Protein AF-A0A165X5S1-F1 (afdb_monomer)

pLDDT: mean 77.55, std 14.93, range [35.19, 95.81]

Mean predicted aligned error: 8.15 Å

Foldseek 3Di:
DDAPDLVVVLLVVLCCCVPPPVLVVCCQ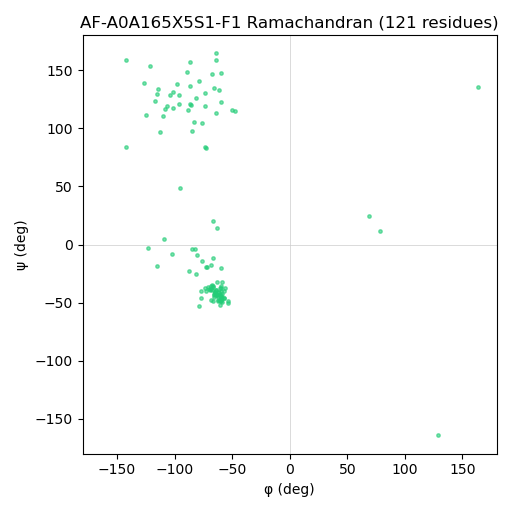VPVQVSLCVQQVDHDDPPDDDHDDDDDPPDQDDDDADQDDDDPVSNVVVVVVQVVQPDRPPPPPDSHDDDDRDPVVVVVVVVSSVSNCVVVVHDD

Solvent-accessible surface area (backbone atoms only — not comparable to full-atom values): 7921 Å² total; per-residue (Å²): 135,80,80,80,60,82,76,52,57,42,49,50,51,49,49,40,58,72,74,30,68,68,59,37,52,42,35,66,76,38,38,62,61,43,47,20,74,71,28,65,32,83,79,59,90,88,65,84,72,85,79,80,85,84,50,101,88,55,87,88,82,84,81,75,78,81,70,72,78,54,74,69,52,27,53,54,45,49,55,51,46,65,78,60,60,68,71,90,77,64,93,79,67,74,60,96,78,88,66,90,47,73,69,54,46,52,51,54,51,51,31,52,50,34,27,39,55,73,71,72,53,81,133

Structure (mmCIF, N/CA/C/O backbone):
data_AF-A0A165X5S1-F1
#
_entry.id   AF-A0A165X5S1-F1
#
loop_
_atom_site.group_PDB
_atom_site.id
_atom_site.type_symbol
_atom_site.label_atom_id
_atom_site.label_alt_id
_atom_site.label_comp_id
_atom_site.label_asym_id
_atom_site.label_entity_id
_atom_site.label_seq_id
_atom_site.pdbx_PDB_ins_code
_atom_site.Cartn_x
_atom_site.Cartn_y
_atom_site.Cartn_z
_atom_site.occupancy
_atom_site.B_iso_or_equiv
_atom_site.auth_seq_id
_atom_site.auth_comp_id
_atom_site.auth_asym_id
_atom_site.auth_atom_id
_atom_site.pdbx_PDB_model_num
ATOM 1 N N . MET A 1 1 ? 18.905 24.950 -8.628 1.00 35.19 1 MET A N 1
ATOM 2 C CA . MET A 1 1 ? 18.755 23.691 -7.870 1.00 35.19 1 MET A CA 1
ATOM 3 C C . MET A 1 1 ? 17.288 23.604 -7.516 1.00 35.19 1 MET A C 1
ATOM 5 O O . MET A 1 1 ? 16.861 24.303 -6.615 1.00 35.19 1 MET A O 1
ATOM 9 N N . THR A 1 2 ? 16.499 22.932 -8.348 1.00 42.19 2 THR A N 1
ATOM 10 C CA . THR A 1 2 ? 15.042 22.850 -8.188 1.00 42.19 2 THR A CA 1
ATOM 11 C C . THR A 1 2 ? 14.725 21.926 -7.022 1.00 42.19 2 THR A C 1
ATOM 13 O O . THR A 1 2 ? 15.120 20.758 -7.062 1.00 42.19 2 THR A O 1
ATOM 16 N N . ASP A 1 3 ? 14.059 22.464 -5.999 1.00 45.12 3 ASP A N 1
ATOM 17 C CA . ASP A 1 3 ? 13.372 21.685 -4.970 1.00 45.12 3 ASP A CA 1
ATOM 18 C C . ASP A 1 3 ? 12.532 20.612 -5.668 1.00 45.12 3 ASP A C 1
ATOM 20 O O . ASP A 1 3 ? 11.649 20.922 -6.469 1.00 45.12 3 ASP A O 1
ATOM 24 N N . ARG A 1 4 ? 12.876 19.341 -5.449 1.00 53.75 4 ARG A N 1
ATOM 25 C CA . ARG A 1 4 ? 12.039 18.222 -5.877 1.00 53.75 4 ARG A CA 1
ATOM 26 C C . ARG A 1 4 ? 10.893 18.150 -4.880 1.00 53.75 4 ARG A C 1
ATOM 28 O O . ARG A 1 4 ? 11.114 17.771 -3.735 1.00 53.75 4 ARG A O 1
ATOM 35 N N . ASP A 1 5 ? 9.727 18.605 -5.313 1.00 56.88 5 ASP A N 1
ATOM 36 C CA . ASP A 1 5 ? 8.527 18.701 -4.495 1.00 56.88 5 ASP A CA 1
ATOM 37 C C . ASP A 1 5 ? 8.033 17.300 -4.086 1.00 56.88 5 ASP A C 1
ATOM 39 O O . ASP A 1 5 ? 7.968 16.381 -4.906 1.00 56.88 5 ASP A O 1
ATOM 43 N N . ASN A 1 6 ? 7.686 17.120 -2.809 1.00 57.59 6 ASN A N 1
ATOM 44 C CA . ASN A 1 6 ? 7.259 15.829 -2.250 1.00 57.59 6 ASN A CA 1
ATOM 45 C C . ASN A 1 6 ? 5.914 15.344 -2.827 1.00 57.59 6 ASN A C 1
ATOM 47 O O . ASN A 1 6 ? 5.535 14.198 -2.624 1.00 57.59 6 ASN A O 1
ATOM 51 N N . SER A 1 7 ? 5.176 16.184 -3.550 1.00 58.31 7 SER A N 1
ATOM 52 C CA . SER A 1 7 ? 3.924 15.812 -4.223 1.00 58.31 7 SER A CA 1
ATOM 53 C C . SER A 1 7 ? 4.131 14.900 -5.451 1.00 58.31 7 SER A C 1
ATOM 55 O O . SER A 1 7 ? 3.214 14.184 -5.847 1.00 58.31 7 SER A O 1
ATOM 57 N N . ASP A 1 8 ? 5.344 14.860 -6.008 1.00 66.81 8 ASP A N 1
ATOM 58 C CA . ASP A 1 8 ? 5.657 14.255 -7.313 1.00 66.81 8 ASP A CA 1
ATOM 59 C C . ASP A 1 8 ? 5.834 12.714 -7.249 1.00 66.81 8 ASP A C 1
ATOM 61 O O . ASP A 1 8 ? 5.587 11.992 -8.216 1.00 66.81 8 ASP A O 1
ATOM 65 N N . PHE A 1 9 ? 6.203 12.144 -6.092 1.00 71.75 9 PHE A N 1
ATOM 66 C CA . PHE A 1 9 ? 6.546 10.711 -6.018 1.00 71.75 9 PHE A CA 1
ATOM 67 C C . PHE A 1 9 ? 5.332 9.771 -6.107 1.00 71.75 9 PHE A C 1
ATOM 69 O O . PHE A 1 9 ? 5.425 8.709 -6.723 1.00 71.75 9 PHE A O 1
ATOM 76 N N . ALA A 1 10 ? 4.193 10.134 -5.506 1.00 69.50 10 ALA A N 1
ATOM 77 C CA . ALA A 1 10 ? 2.989 9.300 -5.549 1.00 69.50 10 ALA A CA 1
ATOM 78 C C . ALA A 1 10 ? 2.438 9.220 -6.981 1.00 69.50 10 ALA A C 1
ATOM 80 O O . ALA A 1 10 ? 1.985 8.164 -7.427 1.00 69.50 10 ALA A O 1
ATOM 81 N N . GLU A 1 11 ? 2.547 10.326 -7.724 1.00 75.12 11 GLU A N 1
ATOM 82 C CA . GLU A 1 11 ? 2.209 10.385 -9.143 1.00 75.12 11 GLU A CA 1
ATOM 83 C C . GLU A 1 11 ? 3.150 9.525 -9.977 1.00 75.12 11 GLU A C 1
ATOM 85 O O . GLU A 1 11 ? 2.698 8.782 -10.849 1.00 75.12 11 GLU A O 1
ATOM 90 N N . GLN A 1 12 ? 4.447 9.561 -9.687 1.00 77.94 12 GLN A N 1
ATOM 91 C CA . GLN A 1 12 ? 5.424 8.717 -10.368 1.00 77.94 12 GLN A CA 1
ATOM 92 C C . GLN A 1 12 ? 5.190 7.222 -10.113 1.00 77.94 12 GLN A C 1
ATOM 94 O O . GLN A 1 12 ? 5.315 6.434 -11.054 1.00 77.94 12 GLN A O 1
ATOM 99 N N . ASP A 1 13 ? 4.809 6.822 -8.893 1.00 79.06 13 ASP A N 1
ATOM 100 C CA . ASP A 1 13 ? 4.450 5.427 -8.588 1.00 79.06 13 ASP A CA 1
ATOM 101 C C . ASP A 1 13 ? 3.237 4.979 -9.405 1.00 79.06 13 ASP A C 1
ATOM 103 O O . ASP A 1 13 ? 3.268 3.960 -10.094 1.00 79.06 13 ASP A O 1
ATOM 107 N N . TYR A 1 14 ? 2.186 5.802 -9.401 1.00 81.06 14 TYR A N 1
ATOM 108 C CA . TYR A 1 14 ? 0.972 5.550 -10.167 1.00 81.06 14 TYR A CA 1
ATOM 109 C C . TYR A 1 14 ? 1.266 5.451 -11.670 1.00 81.06 14 TYR A C 1
ATOM 111 O O . TYR A 1 14 ? 0.858 4.499 -12.338 1.00 81.06 14 TYR A O 1
ATOM 119 N N . ARG A 1 15 ? 2.059 6.385 -12.210 1.00 82.31 15 ARG A N 1
ATOM 120 C CA . ARG A 1 15 ? 2.507 6.348 -13.608 1.00 82.31 15 ARG A CA 1
ATOM 121 C C . ARG A 1 15 ? 3.302 5.083 -13.910 1.00 82.31 15 ARG A C 1
ATOM 123 O O . ARG A 1 15 ? 3.138 4.548 -15.00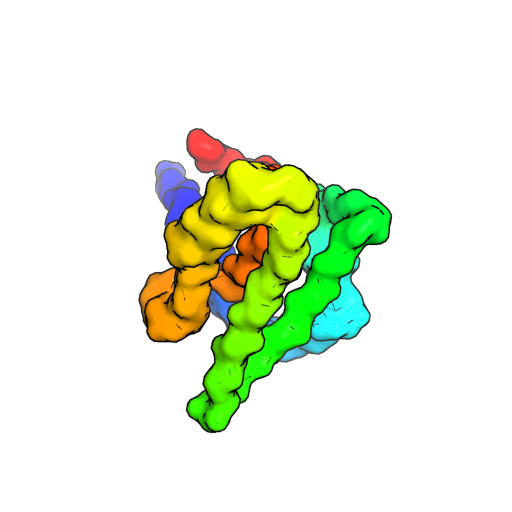4 1.00 82.31 15 ARG A O 1
ATOM 130 N N . ARG A 1 16 ? 4.128 4.584 -12.986 1.00 85.19 16 ARG A N 1
ATOM 131 C CA . ARG A 1 16 ? 4.854 3.318 -13.159 1.00 85.19 16 ARG A CA 1
ATOM 132 C C . ARG A 1 16 ? 3.897 2.131 -13.193 1.00 85.19 16 ARG A C 1
ATOM 134 O O . ARG A 1 16 ? 3.972 1.341 -14.124 1.00 85.19 16 ARG A O 1
ATOM 141 N N . MET A 1 17 ? 2.966 2.039 -12.245 1.00 86.50 17 MET A N 1
ATOM 142 C CA . MET A 1 17 ? 1.947 0.980 -12.220 1.00 86.50 17 MET A CA 1
ATOM 143 C C . MET A 1 17 ? 1.138 0.942 -13.522 1.00 86.50 17 MET A C 1
ATOM 145 O O . MET A 1 17 ? 0.825 -0.136 -14.029 1.00 86.50 17 MET A O 1
ATOM 149 N N . ILE A 1 18 ? 0.840 2.108 -14.105 1.00 84.81 18 ILE A N 1
ATOM 150 C CA . ILE A 1 18 ? 0.093 2.205 -15.362 1.00 84.81 18 ILE A CA 1
ATOM 151 C C . ILE A 1 18 ? 0.939 1.874 -16.592 1.00 84.81 18 ILE A C 1
ATOM 153 O O . ILE A 1 18 ? 0.474 1.135 -17.456 1.00 84.81 18 ILE A O 1
ATOM 157 N N . ASN A 1 19 ? 2.151 2.418 -16.685 1.00 88.31 19 ASN A N 1
ATOM 158 C CA . ASN A 1 19 ? 2.915 2.427 -17.935 1.00 88.31 19 ASN A CA 1
ATOM 159 C C . ASN A 1 19 ? 4.039 1.377 -18.002 1.00 88.31 19 ASN A C 1
ATOM 161 O O . ASN A 1 19 ? 4.623 1.215 -19.070 1.00 88.31 19 ASN A O 1
ATOM 165 N N . ASP A 1 20 ? 4.351 0.669 -16.909 1.00 93.00 20 ASP A N 1
ATOM 166 C CA . ASP A 1 20 ? 5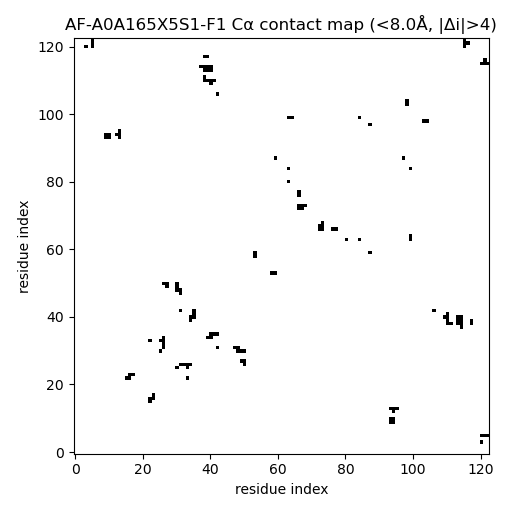.363 -0.398 -16.864 1.00 93.00 20 ASP A CA 1
ATOM 167 C C . ASP A 1 20 ? 4.705 -1.775 -16.613 1.00 93.00 20 ASP A C 1
ATOM 169 O O . ASP A 1 20 ? 4.452 -2.155 -15.462 1.00 93.00 20 ASP A O 1
ATOM 173 N N . PRO A 1 21 ? 4.439 -2.561 -17.678 1.00 93.25 21 PRO A N 1
ATOM 174 C CA . PRO A 1 21 ? 3.820 -3.880 -17.559 1.00 93.25 21 PRO A CA 1
ATOM 175 C C . PRO A 1 21 ? 4.666 -4.885 -16.771 1.00 93.25 21 PRO A C 1
ATOM 177 O O . PRO A 1 21 ? 4.116 -5.749 -16.090 1.00 93.25 21 PRO A O 1
ATOM 180 N N . ALA A 1 22 ? 5.998 -4.784 -16.839 1.00 94.44 22 ALA A N 1
ATOM 181 C CA . ALA A 1 22 ? 6.887 -5.703 -16.135 1.00 94.44 22 ALA A CA 1
ATOM 182 C C . ALA A 1 22 ? 6.874 -5.421 -14.630 1.00 94.44 22 ALA A C 1
ATOM 184 O O . ALA A 1 22 ? 6.869 -6.354 -13.827 1.00 94.44 22 ALA A O 1
ATOM 185 N N . TYR A 1 23 ? 6.859 -4.143 -14.241 1.00 93.00 23 TYR A N 1
ATOM 186 C CA . TYR A 1 23 ? 6.650 -3.749 -12.850 1.00 93.00 23 TYR A CA 1
ATOM 187 C C . TYR A 1 23 ? 5.302 -4.241 -12.330 1.00 93.00 23 TYR A C 1
ATOM 189 O O . TYR A 1 23 ? 5.267 -4.891 -11.290 1.00 93.00 23 TYR A O 1
ATOM 197 N N . ARG A 1 24 ? 4.217 -4.012 -13.080 1.00 92.12 24 ARG A N 1
ATOM 198 C CA . ARG A 1 24 ? 2.877 -4.483 -12.706 1.00 92.12 24 ARG A CA 1
ATOM 199 C C . ARG A 1 24 ? 2.835 -6.001 -12.513 1.00 92.12 24 ARG A C 1
ATOM 201 O O . ARG A 1 24 ? 2.328 -6.477 -11.504 1.00 92.12 24 ARG A O 1
ATOM 208 N N . GLN A 1 25 ? 3.426 -6.766 -13.431 1.00 94.31 25 GLN A N 1
ATOM 209 C CA . GLN A 1 25 ? 3.488 -8.224 -13.315 1.00 94.31 25 GLN A CA 1
ATOM 210 C C . GLN A 1 25 ? 4.212 -8.676 -12.038 1.00 94.31 25 GLN A C 1
ATOM 212 O O . GLN A 1 25 ? 3.717 -9.563 -11.344 1.00 94.31 25 GLN A O 1
ATOM 217 N N . ARG A 1 26 ? 5.365 -8.071 -11.712 1.00 95.62 26 ARG A N 1
ATOM 218 C CA . ARG A 1 26 ? 6.089 -8.372 -10.464 1.00 95.62 26 ARG A CA 1
ATOM 219 C C . ARG A 1 26 ? 5.271 -7.984 -9.238 1.00 95.62 26 ARG A C 1
ATOM 221 O O . ARG A 1 26 ? 5.164 -8.785 -8.318 1.00 95.62 26 ARG A O 1
ATOM 228 N N . LEU A 1 27 ? 4.646 -6.807 -9.269 1.00 93.06 27 LEU A N 1
ATOM 229 C CA . LEU A 1 27 ? 3.826 -6.297 -8.177 1.00 93.06 27 LEU A CA 1
ATOM 230 C C . LEU A 1 27 ? 2.655 -7.236 -7.860 1.00 93.06 27 LEU A C 1
ATOM 232 O O . LEU A 1 27 ? 2.391 -7.475 -6.691 1.00 93.06 27 LEU A O 1
ATOM 236 N N . ASN A 1 28 ? 2.004 -7.823 -8.866 1.00 93.19 28 ASN A N 1
ATOM 237 C CA . ASN A 1 28 ? 0.953 -8.821 -8.644 1.00 93.19 28 ASN A CA 1
ATOM 238 C C . ASN A 1 28 ? 1.485 -10.166 -8.127 1.00 93.19 28 ASN A C 1
ATOM 240 O O . ASN A 1 28 ? 0.821 -10.822 -7.328 1.00 93.19 28 ASN A O 1
ATOM 244 N N . ALA A 1 29 ? 2.656 -10.602 -8.600 1.00 95.81 29 ALA A N 1
ATOM 245 C CA . ALA A 1 29 ? 3.222 -11.904 -8.248 1.00 95.81 29 ALA A CA 1
ATOM 246 C C . ALA A 1 29 ? 3.857 -11.925 -6.847 1.00 95.81 29 ALA A C 1
ATOM 248 O O . ALA A 1 29 ? 3.713 -12.902 -6.116 1.00 95.81 29 ALA A O 1
ATOM 249 N N . ASP A 1 30 ? 4.553 -10.850 -6.480 1.00 95.69 30 ASP A N 1
ATOM 250 C CA . ASP A 1 30 ? 5.157 -10.647 -5.166 1.00 95.69 30 ASP A CA 1
ATOM 251 C C . ASP A 1 30 ? 5.023 -9.170 -4.756 1.00 95.69 30 ASP A C 1
ATOM 253 O O . ASP A 1 30 ? 5.949 -8.369 -4.958 1.00 95.69 30 ASP A O 1
ATOM 257 N N . PRO A 1 31 ? 3.869 -8.785 -4.178 1.00 93.69 31 PRO A N 1
ATOM 258 C CA . PRO A 1 31 ? 3.627 -7.405 -3.784 1.00 93.69 31 PRO A CA 1
ATOM 259 C C . PRO A 1 31 ? 4.640 -6.906 -2.756 1.00 93.69 31 PRO A C 1
ATOM 261 O O . PRO A 1 31 ? 5.163 -5.801 -2.888 1.00 93.69 31 PRO A O 1
ATOM 264 N N . LYS A 1 32 ? 4.953 -7.723 -1.742 1.00 94.06 32 LYS A N 1
ATOM 265 C CA . LYS A 1 32 ? 5.863 -7.328 -0.659 1.00 94.06 32 LYS A CA 1
ATOM 266 C C . LYS A 1 32 ? 7.289 -7.166 -1.162 1.00 94.06 32 LYS A C 1
ATOM 268 O O . LYS A 1 32 ? 7.899 -6.140 -0.870 1.00 94.06 32 LYS A O 1
ATOM 273 N N . GLY A 1 33 ? 7.798 -8.129 -1.932 1.00 94.25 33 GLY A N 1
ATOM 274 C CA . GLY A 1 33 ? 9.134 -8.040 -2.516 1.00 94.25 33 GLY A CA 1
ATOM 275 C C . GLY A 1 33 ? 9.251 -6.856 -3.469 1.00 94.25 33 GLY A C 1
ATOM 276 O O . GLY A 1 33 ? 10.144 -6.029 -3.311 1.00 94.25 33 GLY A O 1
ATOM 277 N N . THR A 1 34 ? 8.288 -6.683 -4.377 1.00 93.88 34 THR A N 1
ATOM 278 C CA . THR A 1 34 ? 8.308 -5.582 -5.355 1.00 93.88 34 THR A CA 1
ATOM 279 C C . THR A 1 34 ? 8.240 -4.205 -4.690 1.00 93.88 34 THR A C 1
ATOM 281 O O . THR A 1 34 ? 8.986 -3.289 -5.061 1.00 93.88 34 THR A O 1
ATOM 284 N N . LEU A 1 35 ? 7.365 -4.036 -3.691 1.00 90.00 35 LEU A N 1
ATOM 285 C CA . LEU A 1 35 ? 7.269 -2.793 -2.926 1.00 90.00 35 LEU A CA 1
ATOM 286 C C . LEU A 1 35 ? 8.519 -2.562 -2.078 1.00 90.00 35 LEU A C 1
ATOM 288 O O . LEU A 1 35 ? 8.992 -1.429 -2.023 1.00 90.00 35 LEU A O 1
ATOM 292 N N . GLY A 1 36 ? 9.098 -3.599 -1.472 1.00 92.12 36 GLY A N 1
ATOM 293 C CA . GLY A 1 36 ? 10.343 -3.483 -0.713 1.00 92.12 36 GLY A CA 1
ATOM 294 C C . GLY A 1 36 ? 11.538 -3.113 -1.592 1.00 92.12 36 GLY A C 1
ATOM 295 O O . GLY A 1 36 ? 12.269 -2.174 -1.285 1.00 92.12 36 GLY A O 1
ATOM 296 N N . GLU A 1 37 ? 11.680 -3.733 -2.763 1.00 91.44 37 GLU A N 1
ATOM 297 C CA . GLU A 1 37 ? 12.690 -3.365 -3.762 1.00 91.44 37 GLU A CA 1
ATOM 298 C C . GLU A 1 37 ? 12.526 -1.925 -4.249 1.00 91.44 37 GLU A C 1
ATOM 300 O O . GLU A 1 37 ? 13.515 -1.229 -4.487 1.00 91.44 37 GLU A O 1
ATOM 305 N N . THR A 1 38 ? 11.288 -1.455 -4.395 1.00 86.69 38 THR A N 1
ATOM 306 C CA . THR A 1 38 ? 10.990 -0.122 -4.926 1.00 86.69 38 THR A CA 1
ATOM 307 C C . THR A 1 38 ? 11.188 0.956 -3.873 1.00 86.69 38 THR A C 1
ATOM 309 O O . THR A 1 38 ? 11.965 1.893 -4.078 1.00 86.69 38 THR A O 1
ATOM 312 N N . THR A 1 39 ? 10.551 0.783 -2.721 1.00 86.12 39 THR A N 1
ATOM 313 C CA . THR A 1 39 ? 10.493 1.775 -1.643 1.00 86.12 39 THR A CA 1
ATOM 314 C C . THR A 1 39 ? 11.665 1.663 -0.671 1.00 86.12 39 THR A C 1
ATOM 316 O O . THR A 1 39 ? 12.034 2.650 -0.052 1.00 86.12 39 THR A O 1
ATOM 319 N N . GLY A 1 40 ? 12.312 0.498 -0.578 1.00 89.38 40 GLY A N 1
ATOM 320 C CA . GLY A 1 40 ? 13.292 0.198 0.470 1.00 89.38 40 GLY A CA 1
ATOM 321 C C . GLY A 1 40 ? 12.655 -0.168 1.813 1.00 89.38 40 GLY A C 1
ATOM 322 O O . GLY A 1 40 ? 13.348 -0.172 2.824 1.00 89.38 40 GLY A O 1
ATOM 323 N N . TYR A 1 41 ? 11.343 -0.407 1.858 1.00 91.50 41 TYR A N 1
ATOM 324 C CA . TYR A 1 41 ? 10.645 -0.803 3.076 1.00 91.50 41 TYR A CA 1
ATOM 325 C C . TYR A 1 41 ? 10.675 -2.316 3.283 1.00 91.50 41 TYR A C 1
ATOM 327 O O . TYR A 1 41 ? 10.420 -3.086 2.358 1.00 91.50 41 TYR A O 1
ATOM 335 N N . GLU A 1 42 ? 10.930 -2.738 4.514 1.00 92.56 42 GLU A N 1
ATOM 336 C CA . GLU A 1 42 ? 10.848 -4.138 4.914 1.00 92.56 42 GLU A CA 1
ATOM 337 C C . GLU A 1 42 ? 9.533 -4.358 5.662 1.00 92.56 42 GLU A C 1
ATOM 339 O O . GLU A 1 42 ? 9.284 -3.746 6.698 1.00 92.56 42 GLU A O 1
ATOM 344 N N . PHE A 1 43 ? 8.663 -5.206 5.110 1.00 89.94 43 PHE A N 1
ATOM 345 C CA . PHE A 1 43 ? 7.384 -5.537 5.735 1.00 89.94 43 PHE A CA 1
ATOM 346 C C . PHE A 1 43 ? 7.564 -6.560 6.855 1.00 89.94 43 PHE A C 1
ATOM 348 O O . PHE A 1 43 ? 8.258 -7.564 6.678 1.00 89.94 43 PHE A O 1
ATOM 355 N N . ASP A 1 44 ? 6.818 -6.382 7.943 1.00 90.00 44 ASP A N 1
ATOM 356 C CA . ASP A 1 44 ? 6.699 -7.403 8.979 1.00 90.00 44 ASP A CA 1
ATOM 357 C C . ASP A 1 44 ? 6.115 -8.710 8.424 1.00 90.00 44 ASP A C 1
ATOM 359 O O . ASP A 1 44 ? 5.253 -8.727 7.536 1.00 90.00 44 ASP A O 1
ATOM 363 N N . ALA A 1 45 ? 6.543 -9.837 9.000 1.00 86.81 45 ALA A N 1
ATOM 364 C CA . ALA A 1 45 ? 6.127 -11.168 8.554 1.00 86.81 45 ALA A CA 1
ATOM 365 C C . ALA A 1 45 ? 4.601 -11.374 8.613 1.00 86.81 45 ALA A C 1
ATOM 367 O O . ALA A 1 45 ? 4.044 -12.075 7.767 1.00 86.81 45 ALA A O 1
ATOM 368 N N . GLY A 1 46 ? 3.930 -10.743 9.585 1.00 88.12 46 GLY A N 1
ATOM 369 C CA . GLY A 1 46 ? 2.479 -10.820 9.772 1.00 88.12 46 GLY A CA 1
ATOM 370 C C . GLY A 1 46 ? 1.661 -9.984 8.784 1.00 88.12 46 GLY A C 1
ATOM 371 O O . GLY A 1 46 ? 0.456 -10.200 8.663 1.00 88.12 46 GLY A O 1
ATOM 372 N N . VAL A 1 47 ? 2.284 -9.057 8.049 1.00 86.88 47 VAL A N 1
ATOM 373 C CA . VAL A 1 47 ? 1.575 -8.208 7.087 1.00 86.88 47 VAL A CA 1
ATOM 374 C C . VAL A 1 47 ? 1.382 -8.967 5.776 1.00 86.88 47 VAL A C 1
ATOM 376 O O . VAL A 1 47 ? 2.331 -9.460 5.151 1.00 86.88 47 VAL A O 1
ATOM 379 N N . ARG A 1 48 ? 0.126 -9.037 5.330 1.00 88.31 48 ARG A N 1
ATOM 380 C CA . ARG A 1 48 ? -0.249 -9.478 3.986 1.00 88.31 48 ARG A CA 1
ATOM 381 C C . ARG A 1 48 ? -0.554 -8.253 3.134 1.00 88.31 48 ARG A C 1
ATOM 383 O O . ARG A 1 48 ? -1.326 -7.393 3.544 1.00 88.31 48 ARG A O 1
ATOM 390 N N . VAL A 1 49 ? 0.033 -8.213 1.943 1.00 87.69 49 VAL A N 1
ATOM 391 C CA . VAL A 1 49 ? -0.249 -7.202 0.922 1.00 87.69 49 VAL A CA 1
ATOM 392 C C . VAL A 1 49 ? -0.870 -7.917 -0.267 1.00 87.69 49 VAL A C 1
ATOM 394 O O . VAL A 1 49 ? -0.338 -8.929 -0.720 1.00 87.69 49 VAL A O 1
ATOM 397 N N . GLU A 1 50 ? -2.002 -7.409 -0.734 1.00 87.12 50 GLU A N 1
ATOM 398 C CA . GLU A 1 50 ? -2.729 -7.929 -1.887 1.00 87.12 50 GLU A CA 1
ATOM 399 C C . GLU A 1 50 ? -2.978 -6.791 -2.870 1.00 87.12 50 GLU A C 1
ATOM 401 O O . GLU A 1 50 ? -3.278 -5.667 -2.465 1.00 87.12 50 GLU A O 1
ATOM 406 N N . VAL A 1 51 ? -2.813 -7.091 -4.156 1.00 87.25 51 VAL A N 1
ATOM 407 C CA . VAL A 1 51 ? -3.031 -6.147 -5.248 1.00 87.25 51 VAL A CA 1
ATOM 408 C C . VAL A 1 51 ? -4.325 -6.546 -5.931 1.00 87.25 51 VAL A C 1
ATOM 410 O O . VAL A 1 51 ? -4.449 -7.663 -6.427 1.00 87.25 51 VAL A O 1
ATOM 413 N N . ILE A 1 52 ? -5.290 -5.633 -5.926 1.00 85.75 52 ILE A N 1
ATOM 414 C CA . ILE A 1 52 ? -6.554 -5.785 -6.642 1.00 85.75 52 ILE A CA 1
ATOM 415 C C . ILE A 1 52 ? -6.534 -4.787 -7.792 1.00 85.75 52 ILE A C 1
ATOM 417 O O . ILE A 1 52 ? -6.574 -3.576 -7.562 1.00 85.75 52 ILE A O 1
ATOM 421 N N . GLU A 1 53 ? -6.442 -5.286 -9.023 1.00 84.94 53 GLU A N 1
ATOM 422 C CA . GLU A 1 53 ? -6.562 -4.438 -10.207 1.00 84.94 53 GLU A CA 1
ATOM 423 C C . GLU A 1 53 ? -8.022 -4.029 -10.406 1.00 84.94 53 GLU A C 1
ATOM 425 O O . GLU A 1 53 ? -8.935 -4.855 -10.345 1.00 84.94 53 GLU A O 1
ATOM 430 N N . GLN A 1 54 ? -8.245 -2.731 -10.605 1.00 79.88 54 GLN A N 1
ATOM 431 C CA . GLN A 1 54 ? -9.572 -2.205 -10.886 1.00 79.88 54 GLN A CA 1
ATOM 432 C C . GLN A 1 54 ? -9.853 -2.295 -12.385 1.00 79.88 54 GLN A C 1
ATOM 434 O O . GLN A 1 54 ? -9.170 -1.653 -13.185 1.00 79.88 54 GLN A O 1
ATOM 439 N N . GLU A 1 55 ? -10.897 -3.037 -12.741 1.00 83.00 55 GLU A N 1
ATOM 440 C CA . GLU A 1 55 ? -11.391 -3.119 -14.114 1.00 83.00 55 GLU A CA 1
ATOM 441 C C . GLU A 1 55 ? -12.446 -2.034 -14.399 1.00 83.00 55 GLU A C 1
ATOM 443 O O . GLU A 1 55 ? -13.201 -1.659 -13.494 1.00 83.00 55 GLU A O 1
ATOM 448 N N . PRO A 1 56 ? -12.552 -1.530 -15.646 1.00 79.69 56 PRO A N 1
ATOM 449 C CA . PRO A 1 56 ? -13.473 -0.442 -15.996 1.00 79.69 56 PRO A CA 1
ATOM 450 C C . PRO A 1 56 ? -14.960 -0.727 -15.736 1.00 79.69 56 PRO A C 1
ATOM 452 O O . PRO A 1 56 ? -15.757 0.206 -15.664 1.00 79.69 56 PRO A O 1
ATOM 455 N N . ASP A 1 57 ? -15.347 -1.996 -15.633 1.00 81.88 57 ASP A N 1
ATOM 456 C CA . ASP A 1 57 ? -16.723 -2.462 -15.449 1.00 81.88 57 ASP A CA 1
ATOM 457 C C . ASP A 1 57 ? -16.995 -3.032 -14.046 1.00 81.88 57 ASP A C 1
ATOM 459 O O . ASP A 1 57 ? -18.096 -3.515 -13.773 1.00 81.88 57 ASP A O 1
ATOM 463 N N . THR A 1 58 ? -16.012 -2.962 -13.145 1.00 77.00 58 THR A N 1
ATOM 464 C CA . THR A 1 58 ? -16.062 -3.626 -11.843 1.00 77.00 58 THR A CA 1
ATOM 465 C C . THR A 1 58 ? -16.037 -2.610 -10.703 1.00 77.00 58 THR A C 1
ATOM 467 O O . THR A 1 58 ? -15.117 -1.804 -10.563 1.00 77.00 58 THR A O 1
ATOM 470 N N . ILE A 1 59 ? -17.051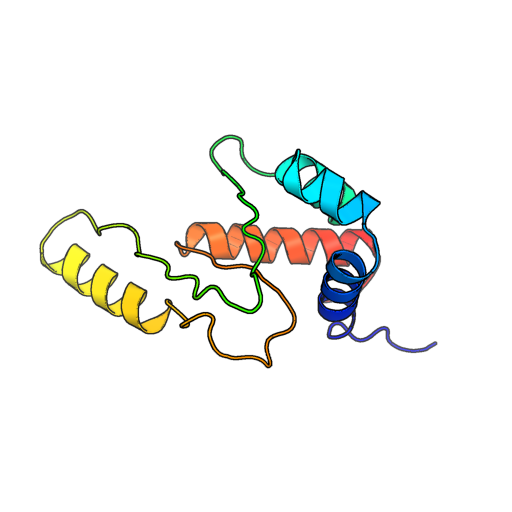 -2.668 -9.833 1.00 74.75 59 ILE A N 1
ATOM 471 C CA . ILE A 1 59 ? -17.077 -1.905 -8.579 1.00 74.75 59 ILE A CA 1
ATOM 472 C C . ILE A 1 59 ? -16.408 -2.744 -7.488 1.00 74.75 59 ILE A C 1
ATOM 474 O O . ILE A 1 59 ? -16.925 -3.791 -7.099 1.00 74.75 59 ILE A O 1
ATOM 478 N N . CYS A 1 60 ? -15.286 -2.262 -6.957 1.00 73.81 60 CYS A N 1
ATOM 479 C CA . CYS A 1 60 ? -14.618 -2.878 -5.814 1.00 73.81 60 CYS A CA 1
ATOM 480 C C . CYS A 1 60 ? -15.215 -2.345 -4.505 1.00 73.81 60 CYS A C 1
ATOM 482 O O . CYS A 1 60 ? -15.169 -1.144 -4.243 1.00 73.81 60 CYS A O 1
ATOM 484 N N . MET A 1 61 ? -15.751 -3.238 -3.672 1.00 68.56 61 MET A N 1
ATOM 485 C CA . MET A 1 61 ? -16.253 -2.910 -2.334 1.00 68.56 61 MET A CA 1
ATOM 486 C C . MET A 1 61 ? -15.401 -3.600 -1.273 1.00 68.56 61 MET A C 1
ATOM 488 O O . MET A 1 61 ? -15.130 -4.795 -1.371 1.00 68.56 61 MET A O 1
ATOM 492 N N . MET A 1 62 ? -15.024 -2.854 -0.236 1.00 73.69 62 MET A N 1
ATOM 493 C CA . MET A 1 62 ? -14.306 -3.379 0.923 1.00 73.69 62 MET A CA 1
ATOM 494 C C . MET A 1 62 ? -15.266 -3.501 2.102 1.00 73.69 62 MET A C 1
ATOM 496 O O . MET A 1 62 ? -15.935 -2.536 2.462 1.00 73.69 62 MET A O 1
ATOM 500 N N . ILE A 1 63 ? -15.307 -4.675 2.729 1.00 74.75 63 ILE A N 1
ATOM 501 C CA . ILE A 1 63 ? -16.011 -4.864 3.999 1.00 74.75 63 ILE A CA 1
ATOM 502 C C . ILE A 1 63 ? -14.969 -4.732 5.116 1.00 74.75 63 ILE A C 1
ATOM 504 O O . ILE A 1 63 ? -13.992 -5.488 5.107 1.00 74.75 63 ILE A O 1
ATOM 508 N N . PRO A 1 64 ? -15.122 -3.781 6.055 1.00 74.88 64 PRO A N 1
ATOM 509 C CA . PRO A 1 64 ? -14.167 -3.612 7.140 1.00 74.88 64 PRO A CA 1
ATOM 510 C C . PRO A 1 64 ? -14.142 -4.839 8.056 1.00 74.88 64 PRO A C 1
ATOM 512 O O . PRO A 1 64 ? -15.090 -5.625 8.123 1.00 74.88 64 PRO A O 1
ATOM 515 N N . ILE A 1 65 ? -13.041 -4.988 8.793 1.00 77.31 65 ILE A N 1
ATOM 516 C CA . ILE A 1 65 ? -12.900 -6.052 9.788 1.00 77.31 65 ILE A CA 1
ATOM 517 C C . ILE A 1 65 ? -13.985 -5.866 10.849 1.00 77.31 65 ILE A C 1
ATOM 519 O O . ILE A 1 65 ? -14.185 -4.761 11.358 1.00 77.31 65 ILE A O 1
ATOM 523 N N . LYS A 1 66 ? -14.678 -6.955 11.191 1.00 81.06 66 LYS A N 1
ATOM 524 C CA . LYS A 1 66 ? -15.642 -6.946 12.289 1.00 81.06 66 LYS A CA 1
ATOM 525 C C . LYS A 1 66 ? -14.909 -6.565 13.586 1.00 81.06 66 LYS A C 1
ATOM 527 O O . LYS A 1 66 ? -13.968 -7.267 13.949 1.00 81.06 66 LYS A O 1
ATOM 532 N N . PRO A 1 67 ? -15.326 -5.503 14.292 1.00 84.50 67 PRO A N 1
ATOM 533 C CA . PRO A 1 67 ? -14.705 -5.141 15.556 1.00 84.50 67 PRO A CA 1
ATOM 534 C C . PRO A 1 67 ? -14.983 -6.198 16.631 1.00 84.50 67 PRO A C 1
ATOM 536 O O . PRO A 1 67 ? -16.055 -6.809 16.667 1.00 84.50 67 PRO A O 1
ATOM 539 N N . GLU A 1 68 ? -14.012 -6.387 17.518 1.00 85.88 68 GLU A N 1
ATOM 540 C CA . GLU A 1 68 ? -14.073 -7.301 18.659 1.00 85.88 68 GLU A CA 1
ATOM 541 C C . GLU A 1 68 ? -13.865 -6.516 19.963 1.00 85.88 68 GLU A C 1
ATOM 543 O O . GLU A 1 68 ? -13.227 -5.464 19.955 1.00 85.88 68 GLU A O 1
ATOM 548 N N . GLY A 1 69 ? -14.404 -7.022 21.078 1.00 92.38 69 GLY A N 1
ATOM 549 C CA . GLY A 1 69 ? -14.287 -6.399 22.401 1.00 92.38 69 GLY A CA 1
ATOM 550 C C . GLY A 1 69 ? -15.629 -6.236 23.115 1.00 92.38 69 GLY A C 1
ATOM 551 O O . GLY A 1 69 ? -16.630 -6.866 22.764 1.00 92.38 69 GLY A O 1
ATOM 552 N N . SER A 1 70 ? -15.636 -5.399 24.150 1.00 94.94 70 SER A N 1
ATOM 553 C CA . SER A 1 70 ? -16.847 -4.941 24.834 1.00 94.94 70 SER A CA 1
ATOM 554 C C . SER A 1 70 ? -17.748 -4.115 23.906 1.00 94.94 70 SER A C 1
ATOM 556 O O . SER A 1 70 ? -17.322 -3.649 22.851 1.00 94.94 70 SER A O 1
ATOM 558 N N . ALA A 1 71 ? -19.009 -3.912 24.297 1.00 92.94 71 ALA A N 1
ATOM 559 C CA . ALA A 1 71 ? -19.965 -3.148 23.492 1.00 92.94 71 ALA A CA 1
ATOM 560 C C . ALA A 1 71 ? -19.480 -1.716 23.193 1.00 92.94 71 ALA A C 1
ATOM 562 O O . ALA A 1 71 ? -19.607 -1.257 22.061 1.00 92.94 71 ALA A O 1
ATOM 563 N N . ASP A 1 72 ? -18.865 -1.048 24.172 1.00 93.44 72 ASP A N 1
ATOM 564 C CA . ASP A 1 72 ? -18.338 0.309 24.000 1.00 93.44 72 ASP A CA 1
ATOM 565 C C . ASP A 1 72 ? -17.114 0.335 23.070 1.00 93.44 72 ASP A C 1
ATOM 567 O O . ASP A 1 72 ? -16.981 1.237 22.243 1.00 93.44 72 ASP A O 1
ATOM 571 N N . GLU A 1 73 ? -16.227 -0.663 23.163 1.00 91.50 73 GLU A N 1
ATOM 572 C CA . GLU A 1 73 ? -15.079 -0.801 22.254 1.00 91.50 73 GLU A CA 1
ATOM 573 C C . 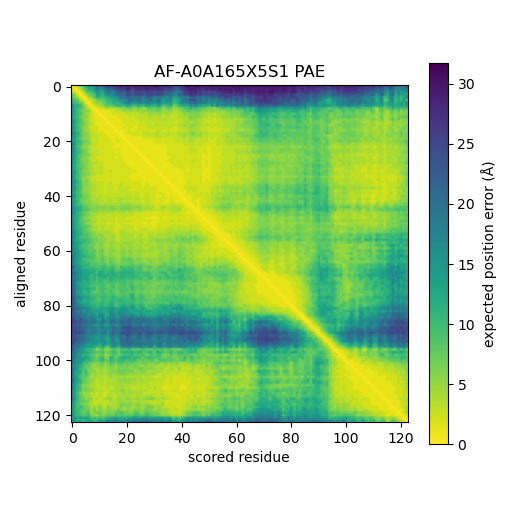GLU A 1 73 ? -15.535 -1.068 20.819 1.00 91.50 73 GLU A C 1
ATOM 575 O O . GLU A 1 73 ? -15.005 -0.472 19.880 1.00 91.50 73 GLU A O 1
ATOM 580 N N . VAL A 1 74 ? -16.555 -1.913 20.655 1.00 90.31 74 VAL A N 1
ATOM 581 C CA . VAL A 1 74 ? -17.190 -2.178 19.364 1.00 90.31 74 VAL A CA 1
ATOM 582 C C . VAL A 1 74 ? -17.790 -0.897 18.791 1.00 90.31 74 VAL A C 1
ATOM 584 O O . VAL A 1 74 ? -17.499 -0.571 17.644 1.00 90.31 74 VAL A O 1
ATOM 587 N N . GLU A 1 75 ? -18.558 -0.137 19.570 1.00 89.06 75 GLU A N 1
ATOM 588 C CA . GLU A 1 75 ? -19.184 1.106 19.104 1.00 89.06 75 GLU A CA 1
ATOM 589 C C . GLU A 1 75 ? -18.139 2.154 18.687 1.00 89.06 75 GLU A C 1
ATOM 591 O O . GLU A 1 75 ? -18.228 2.755 17.615 1.00 89.06 75 GLU A O 1
ATOM 596 N N . GLN A 1 76 ? -17.077 2.323 19.479 1.00 84.00 76 GLN A N 1
ATOM 597 C CA . GLN A 1 76 ? -15.971 3.218 19.126 1.00 84.00 76 GLN A CA 1
ATOM 598 C C . GLN A 1 76 ? -15.226 2.758 17.867 1.00 84.00 76 GLN A C 1
ATOM 600 O O . GLN A 1 76 ? -14.805 3.587 17.054 1.00 84.00 76 GLN A O 1
ATOM 605 N N . ALA A 1 77 ? -15.028 1.450 17.703 1.00 81.38 77 ALA A N 1
ATOM 606 C CA . ALA A 1 77 ? -14.387 0.887 16.523 1.00 81.38 77 ALA A CA 1
ATOM 607 C C . ALA A 1 77 ? -15.262 1.046 15.271 1.00 81.38 77 ALA A C 1
ATOM 609 O O . ALA A 1 77 ? -14.729 1.383 14.212 1.00 81.38 77 ALA A O 1
ATOM 610 N N . LEU A 1 78 ? -16.584 0.885 15.397 1.00 80.62 78 LEU A N 1
ATOM 611 C CA . LEU A 1 78 ? -17.544 1.163 14.330 1.00 80.62 78 LEU A CA 1
ATOM 612 C C . LEU A 1 78 ? -17.471 2.631 13.915 1.00 80.62 78 LEU A C 1
ATOM 614 O O . LEU A 1 78 ? -17.220 2.900 12.746 1.00 80.62 78 LEU A O 1
ATOM 618 N N . HIS A 1 79 ? -17.568 3.572 14.859 1.00 79.00 79 HIS A N 1
ATOM 619 C CA . HIS A 1 79 ? -17.462 5.006 14.565 1.00 79.00 79 HIS A CA 1
ATOM 620 C C . HIS A 1 79 ? -16.171 5.345 13.807 1.00 79.00 79 HIS A C 1
ATOM 622 O O . HIS A 1 79 ? -16.205 5.976 12.751 1.00 79.00 79 HIS A O 1
ATOM 628 N N . LYS A 1 80 ? -15.025 4.851 14.297 1.00 71.88 80 LYS A N 1
ATOM 629 C CA . LYS A 1 80 ? -13.731 5.026 13.624 1.00 71.88 80 LYS A CA 1
ATOM 630 C C . LYS A 1 80 ? -13.732 4.413 12.224 1.00 71.88 80 LYS A C 1
ATOM 632 O O . LYS A 1 80 ? -13.193 5.017 11.302 1.00 71.88 80 LYS A O 1
ATOM 637 N N . SER A 1 81 ? -14.284 3.214 12.053 1.00 70.38 81 SER A N 1
ATOM 638 C CA . SER A 1 81 ? -14.326 2.532 10.757 1.00 70.38 81 SER A CA 1
ATOM 639 C C . SER A 1 81 ? -15.132 3.326 9.728 1.00 70.38 81 SER A C 1
ATOM 641 O O . SER A 1 81 ? -14.668 3.483 8.598 1.00 70.38 81 SER A O 1
ATOM 643 N N . THR A 1 82 ? -16.265 3.908 10.125 1.00 66.88 82 THR A N 1
ATOM 644 C CA . THR A 1 82 ? -17.111 4.731 9.247 1.00 66.88 82 THR A CA 1
ATOM 645 C C . THR A 1 82 ? -16.426 6.034 8.826 1.00 66.88 82 THR A C 1
ATOM 647 O O . THR A 1 82 ? -16.555 6.449 7.683 1.00 66.88 82 THR A O 1
ATOM 650 N N . GLU A 1 83 ? -15.640 6.664 9.705 1.00 65.75 83 GLU A N 1
ATOM 651 C CA . GLU A 1 83 ? -14.870 7.877 9.369 1.00 65.75 83 GLU A CA 1
ATOM 652 C C . GLU A 1 83 ? -13.657 7.608 8.460 1.00 65.75 83 GLU A C 1
ATOM 654 O O . GLU A 1 83 ? -13.095 8.532 7.870 1.00 65.75 83 GLU A O 1
ATOM 659 N N . ARG A 1 84 ? -13.187 6.357 8.403 1.00 60.09 84 ARG A N 1
ATOM 660 C CA . ARG A 1 84 ? -11.891 5.988 7.802 1.00 60.09 84 ARG A CA 1
ATOM 661 C C . ARG A 1 84 ? -12.012 5.104 6.575 1.00 60.09 84 ARG A C 1
ATOM 663 O O . ARG A 1 84 ? -11.046 5.010 5.818 1.00 60.09 84 ARG A O 1
ATOM 670 N N . THR A 1 85 ? -13.161 4.465 6.385 1.00 56.03 85 THR A N 1
ATOM 671 C CA . THR A 1 85 ? -13.517 3.814 5.129 1.00 56.03 85 THR A CA 1
ATOM 672 C C . THR A 1 85 ? -13.845 4.924 4.145 1.00 56.03 85 THR A C 1
ATOM 674 O O . THR A 1 85 ? -14.986 5.343 4.000 1.00 56.03 85 THR A O 1
ATOM 677 N N . TYR A 1 86 ? -12.807 5.464 3.512 1.00 52.62 86 TYR A N 1
ATOM 678 C CA . TYR A 1 86 ? -12.998 6.240 2.301 1.00 52.62 86 TYR A CA 1
ATOM 679 C C . TYR A 1 86 ? -13.548 5.264 1.267 1.00 52.62 86 TYR A C 1
ATOM 681 O O . TYR A 1 86 ? -12.840 4.334 0.874 1.00 52.62 86 TYR A O 1
ATOM 689 N N . ASP A 1 87 ? 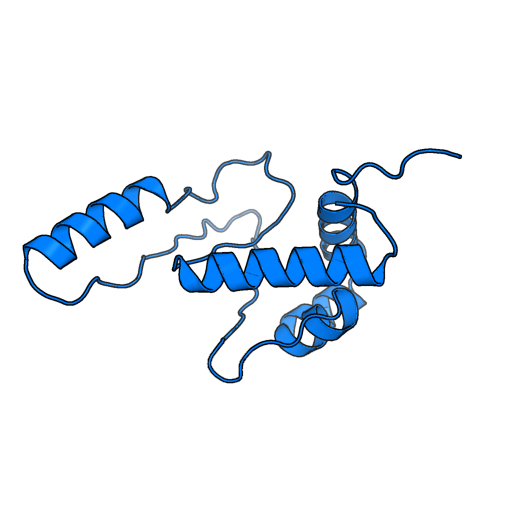-14.803 5.445 0.853 1.00 48.66 87 ASP A N 1
ATOM 690 C CA . ASP A 1 87 ? -15.291 4.817 -0.367 1.00 48.66 87 ASP A CA 1
ATOM 691 C C . ASP A 1 87 ? -14.257 5.134 -1.454 1.00 48.66 87 ASP A C 1
ATOM 693 O O . ASP A 1 87 ? -14.029 6.302 -1.785 1.00 48.66 87 ASP A O 1
ATOM 697 N N . LEU A 1 88 ? -13.592 4.105 -1.987 1.00 53.81 88 LEU A N 1
ATOM 698 C CA . LEU A 1 88 ? -12.521 4.199 -2.997 1.00 53.81 88 LEU A CA 1
ATOM 699 C C . LEU A 1 88 ? -13.007 4.800 -4.340 1.00 53.81 88 LEU A C 1
ATOM 701 O O . LEU A 1 88 ? -12.325 4.717 -5.355 1.00 53.81 88 LEU A O 1
ATOM 705 N N . LEU A 1 89 ? -14.190 5.415 -4.350 1.00 46.12 89 LEU A N 1
ATOM 706 C CA . LEU A 1 89 ? -14.881 6.023 -5.478 1.00 46.12 89 LEU A CA 1
ATOM 707 C C . LEU A 1 89 ? -14.443 7.472 -5.764 1.00 46.12 89 LEU A C 1
ATOM 709 O O . LEU A 1 89 ? -14.892 8.047 -6.754 1.00 46.12 89 LEU A O 1
ATOM 713 N N . PHE A 1 90 ? -13.570 8.086 -4.954 1.00 42.62 90 PHE A N 1
ATOM 714 C CA . PHE A 1 90 ? -13.067 9.437 -5.243 1.00 42.62 90 PHE A CA 1
ATOM 715 C C . PHE A 1 90 ? -11.861 9.420 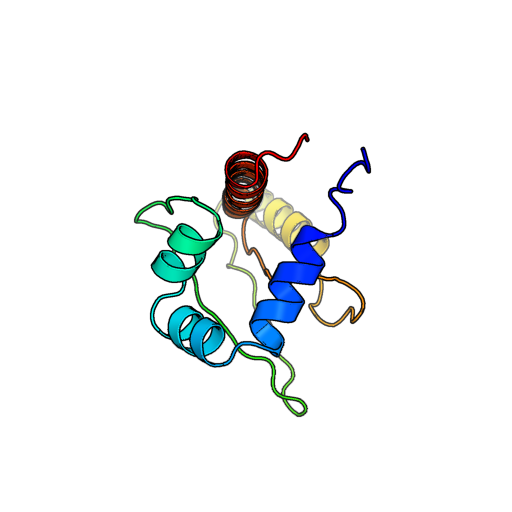-6.195 1.00 42.62 90 PHE A C 1
ATOM 717 O O . PHE A 1 90 ? -10.702 9.264 -5.812 1.00 42.62 90 PHE A O 1
ATOM 724 N N . SER A 1 91 ? -12.182 9.649 -7.467 1.00 42.81 91 SER A N 1
ATOM 725 C CA . SER A 1 91 ? -11.350 9.615 -8.674 1.00 42.81 91 SER A CA 1
ATOM 726 C C . SER A 1 91 ? -10.245 10.683 -8.798 1.00 42.81 91 SER A C 1
ATOM 728 O O . SER A 1 91 ? -9.805 10.964 -9.911 1.00 42.81 91 SER A O 1
ATOM 730 N N . SER A 1 92 ? -9.801 11.324 -7.712 1.00 45.59 92 SER A N 1
ATOM 731 C CA . SER A 1 92 ? -8.732 12.345 -7.760 1.00 45.59 92 SER A CA 1
ATOM 732 C C . SER A 1 92 ? -7.522 12.045 -6.871 1.00 45.59 92 SER A C 1
ATOM 734 O O . SER A 1 92 ? -6.543 12.790 -6.901 1.00 45.59 92 SER A O 1
ATOM 736 N N . GLY A 1 93 ? -7.552 10.953 -6.101 1.00 45.50 93 GLY A N 1
ATOM 737 C CA . GLY A 1 93 ? -6.458 10.565 -5.216 1.00 45.50 93 GLY A CA 1
ATOM 738 C C . GLY A 1 93 ? -5.363 9.794 -5.946 1.00 45.50 93 GLY A C 1
ATOM 739 O O . GLY A 1 93 ? -5.507 8.610 -6.237 1.00 45.50 93 GLY A O 1
ATOM 740 N N . ILE A 1 94 ? -4.230 10.444 -6.192 1.00 46.00 94 ILE A N 1
ATOM 741 C CA . ILE A 1 94 ? -3.004 9.799 -6.665 1.00 46.00 94 ILE A CA 1
ATOM 742 C C . ILE A 1 94 ? -2.389 8.988 -5.502 1.00 46.00 94 ILE A C 1
ATOM 744 O O . ILE A 1 94 ? -1.573 9.493 -4.737 1.00 46.00 94 ILE A O 1
ATOM 748 N N . SER A 1 95 ? -2.882 7.759 -5.297 1.00 53.59 95 SER A N 1
ATOM 749 C CA . SER A 1 95 ? -2.183 6.532 -4.841 1.00 53.59 95 SER A CA 1
ATOM 750 C C . SER A 1 95 ? -3.212 5.488 -4.371 1.00 53.59 95 SER A C 1
ATOM 752 O O . SER A 1 95 ? -4.133 5.823 -3.628 1.00 53.59 95 SER A O 1
ATOM 754 N N . GLY A 1 96 ? -3.039 4.225 -4.775 1.00 56.59 96 GLY A N 1
ATOM 755 C CA . GLY A 1 96 ? -4.032 3.147 -4.644 1.00 56.59 96 GLY A CA 1
ATOM 756 C C . GLY A 1 96 ? -3.890 2.246 -3.413 1.00 56.59 96 GLY A C 1
ATOM 757 O O . GLY A 1 96 ? -3.905 1.029 -3.559 1.00 56.59 96 GLY A O 1
ATOM 758 N N . TYR A 1 97 ? -3.738 2.808 -2.210 1.00 61.88 97 TYR A N 1
ATOM 759 C CA . TYR A 1 97 ? -3.634 2.004 -0.983 1.00 61.88 97 TYR A CA 1
ATOM 760 C C . TYR A 1 97 ? -4.900 2.122 -0.130 1.00 61.88 97 TYR A C 1
ATOM 762 O O . TYR A 1 97 ? -5.199 3.194 0.396 1.00 61.88 97 TYR A O 1
ATOM 770 N N . PHE A 1 98 ? -5.605 1.006 0.061 1.00 64.00 98 PHE A N 1
ATOM 771 C CA . PHE A 1 98 ? -6.646 0.871 1.082 1.00 64.00 98 PHE A CA 1
ATOM 772 C C . PHE A 1 98 ? -6.058 0.219 2.337 1.00 64.00 98 PHE A C 1
ATOM 774 O O . PHE A 1 98 ? -5.419 -0.828 2.250 1.00 64.00 98 PHE A O 1
ATOM 781 N N . ILE A 1 99 ? -6.265 0.827 3.509 1.00 65.94 99 ILE A N 1
ATOM 782 C CA . ILE A 1 99 ? -5.642 0.391 4.765 1.00 65.94 99 ILE A CA 1
ATOM 783 C C . ILE A 1 99 ? -6.721 0.123 5.821 1.00 65.94 99 ILE A C 1
ATOM 785 O O . ILE A 1 99 ? -7.333 1.076 6.307 1.00 65.94 99 ILE A O 1
ATOM 789 N N . PRO A 1 100 ? -6.942 -1.144 6.221 1.00 61.62 100 PRO A N 1
ATOM 790 C CA . PRO A 1 100 ? -8.084 -1.521 7.055 1.00 61.62 100 PRO A CA 1
ATOM 791 C C . PRO A 1 100 ? -7.898 -1.236 8.555 1.00 61.62 100 PRO A C 1
ATOM 793 O O . PRO A 1 100 ? -8.855 -1.374 9.314 1.00 61.62 100 PRO A O 1
ATOM 796 N N . SER A 1 101 ? -6.699 -0.855 9.013 1.00 68.75 101 SER A N 1
ATOM 797 C CA . SER A 1 101 ? -6.410 -0.597 10.432 1.00 68.75 101 SER A CA 1
ATOM 798 C C . SER A 1 101 ? -5.461 0.587 10.635 1.00 68.75 101 SER A C 1
ATOM 800 O O . SER A 1 101 ? -4.723 0.970 9.731 1.00 68.75 101 SER A O 1
ATOM 802 N N . ASP A 1 102 ? -5.465 1.183 11.833 1.00 67.44 102 ASP A N 1
ATOM 803 C CA . ASP A 1 102 ? -4.549 2.288 12.163 1.00 67.44 102 ASP A CA 1
ATOM 804 C C . ASP A 1 102 ? -3.084 1.855 12.227 1.00 67.44 102 ASP A C 1
ATOM 806 O O . ASP A 1 102 ? -2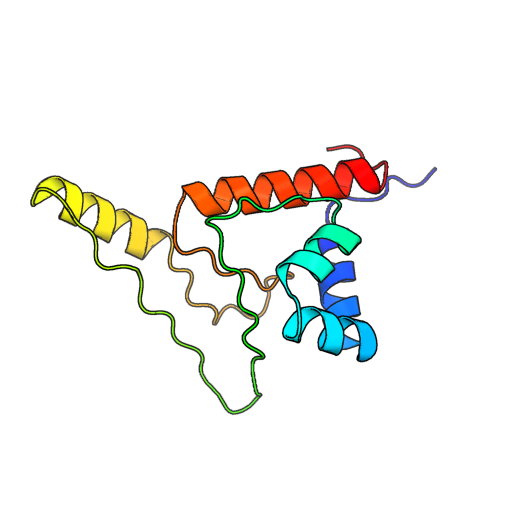.210 2.619 11.833 1.00 67.44 102 ASP A O 1
ATOM 810 N N . GLU A 1 103 ? -2.808 0.640 12.690 1.00 74.88 103 GLU A N 1
ATOM 811 C CA . GLU A 1 103 ? -1.452 0.087 12.724 1.00 74.88 103 GLU A CA 1
ATOM 812 C C . GLU A 1 103 ? -0.843 0.045 11.318 1.00 74.88 103 GLU A C 1
ATOM 814 O O . GLU A 1 103 ? 0.242 0.572 11.084 1.00 74.88 103 GLU A O 1
ATOM 819 N N . LEU A 1 104 ? -1.612 -0.440 10.340 1.00 77.56 104 LEU A N 1
ATOM 820 C CA . LEU A 1 104 ? -1.171 -0.500 8.949 1.00 77.56 104 LEU A CA 1
ATOM 821 C C . LEU A 1 104 ? -1.033 0.894 8.306 1.00 77.56 104 LEU A C 1
ATOM 823 O O . LEU A 1 104 ? -0.343 1.043 7.295 1.00 77.56 104 LEU A O 1
ATOM 827 N N . LYS A 1 105 ? -1.633 1.950 8.882 1.00 75.06 105 LYS A N 1
ATOM 828 C CA . LYS A 1 105 ? -1.377 3.332 8.431 1.00 75.06 105 LYS A CA 1
ATOM 829 C C . LYS A 1 105 ? 0.025 3.775 8.805 1.00 75.06 105 LYS A C 1
ATOM 831 O O . LYS A 1 105 ? 0.656 4.472 8.012 1.00 75.06 105 LYS A O 1
ATOM 836 N N . TRP A 1 106 ? 0.505 3.379 9.983 1.00 78.56 106 TRP A N 1
ATOM 837 C CA . TRP A 1 106 ? 1.889 3.615 10.381 1.00 78.56 106 TRP A CA 1
ATOM 838 C C . TRP A 1 106 ? 2.839 2.837 9.476 1.00 78.56 106 TRP A C 1
ATOM 840 O O . TRP A 1 106 ? 3.763 3.442 8.949 1.00 78.56 106 TRP A O 1
ATOM 850 N N . THR A 1 107 ? 2.514 1.585 9.131 1.00 81.62 107 THR A N 1
ATOM 851 C CA . THR A 1 107 ? 3.243 0.822 8.100 1.00 81.62 107 THR A CA 1
ATOM 852 C C . THR A 1 107 ? 3.333 1.588 6.773 1.00 81.62 107 THR A C 1
ATOM 854 O O . THR A 1 107 ? 4.427 1.763 6.242 1.00 81.62 107 THR A O 1
ATOM 857 N N . LEU A 1 108 ? 2.221 2.116 6.237 1.00 81.88 108 LEU A N 1
ATOM 858 C CA . LEU A 1 108 ? 2.263 2.893 4.986 1.00 81.88 108 LEU A CA 1
ATOM 859 C C . LEU A 1 108 ? 3.068 4.190 5.137 1.00 81.88 108 LEU A C 1
ATOM 861 O O . LEU A 1 108 ? 3.808 4.575 4.228 1.00 81.88 108 LEU A O 1
ATOM 865 N N . ARG A 1 109 ? 2.912 4.892 6.262 1.00 81.94 109 ARG A N 1
ATOM 866 C CA . ARG A 1 109 ? 3.674 6.109 6.551 1.00 81.94 109 ARG A CA 1
ATOM 867 C C . ARG A 1 109 ? 5.171 5.812 6.564 1.00 81.94 109 ARG A C 1
ATOM 869 O O . ARG A 1 109 ? 5.926 6.532 5.914 1.00 81.94 109 ARG A O 1
ATOM 876 N N . ASP A 1 110 ? 5.581 4.761 7.257 1.00 86.19 110 ASP A N 1
ATOM 877 C CA . ASP A 1 110 ? 6.979 4.367 7.401 1.00 86.19 110 ASP A CA 1
ATOM 878 C C . ASP A 1 110 ? 7.550 3.869 6.073 1.00 86.19 110 ASP A C 1
ATOM 880 O O . ASP A 1 110 ? 8.681 4.206 5.724 1.00 86.19 110 ASP A O 1
ATOM 884 N N . MET A 1 111 ? 6.741 3.181 5.262 1.00 87.69 111 MET A N 1
ATOM 885 C CA . MET A 1 111 ? 7.090 2.833 3.884 1.00 87.69 111 MET A CA 1
ATOM 886 C C . MET A 1 111 ? 7.375 4.080 3.042 1.00 87.69 111 MET A C 1
ATOM 888 O O . MET A 1 111 ? 8.420 4.168 2.395 1.00 87.69 111 MET A O 1
ATOM 892 N N . ARG A 1 112 ? 6.481 5.078 3.069 1.00 82.88 112 ARG A N 1
ATOM 893 C CA . ARG A 1 112 ? 6.681 6.348 2.347 1.00 82.88 112 ARG A CA 1
ATOM 894 C C . ARG A 1 112 ? 7.915 7.090 2.853 1.00 82.88 112 ARG A C 1
ATOM 896 O O . ARG A 1 112 ? 8.683 7.615 2.054 1.00 82.88 112 ARG A O 1
ATOM 903 N N . HIS A 1 113 ? 8.128 7.096 4.164 1.00 84.62 113 HIS A N 1
ATOM 904 C CA . HIS A 1 113 ? 9.303 7.695 4.782 1.00 84.62 113 HIS A CA 1
ATOM 905 C C . HIS A 1 113 ? 10.603 7.004 4.335 1.00 84.62 113 HIS A C 1
ATOM 907 O O . HIS A 1 113 ? 11.559 7.683 3.955 1.00 84.62 113 HIS A O 1
ATOM 913 N N . SER A 1 114 ? 10.626 5.666 4.309 1.00 86.31 114 SER A N 1
ATOM 914 C CA . SER A 1 114 ? 11.753 4.880 3.787 1.00 86.31 114 SER A CA 1
ATOM 915 C C . SER A 1 114 ? 12.035 5.227 2.326 1.00 86.31 114 SER A C 1
ATOM 917 O O . SER A 1 114 ? 13.180 5.477 1.946 1.00 86.31 114 SER A O 1
ATOM 919 N N . TRP A 1 115 ? 10.981 5.372 1.520 1.00 85.81 115 TRP A N 1
ATOM 920 C CA . TRP A 1 115 ? 11.129 5.704 0.109 1.00 85.81 115 TRP A CA 1
ATOM 921 C C . TRP A 1 115 ? 11.723 7.094 -0.127 1.00 85.81 115 TRP A C 1
ATOM 923 O O . TRP A 1 115 ? 12.659 7.242 -0.917 1.00 85.81 115 TRP A O 1
ATOM 933 N N . ILE A 1 116 ? 11.236 8.098 0.603 1.00 83.62 116 ILE A N 1
ATOM 934 C CA . ILE A 1 116 ? 11.775 9.465 0.584 1.00 83.62 116 ILE A CA 1
ATOM 935 C C . ILE A 1 116 ? 13.262 9.451 0.960 1.00 83.62 116 ILE A C 1
ATOM 937 O O . ILE A 1 116 ? 14.084 10.042 0.253 1.00 83.62 116 ILE A O 1
ATOM 941 N N . SER A 1 117 ? 13.621 8.715 2.018 1.00 85.56 117 SER A N 1
ATOM 942 C CA . SER A 1 117 ? 15.010 8.559 2.457 1.00 85.56 117 SER A CA 1
ATOM 943 C C . SER A 1 117 ? 15.886 7.917 1.376 1.00 85.56 117 SER A C 1
ATOM 945 O O . SER A 1 117 ? 16.936 8.461 1.029 1.00 85.56 117 SER A O 1
ATOM 947 N N . LYS A 1 118 ? 15.424 6.818 0.770 1.00 85.81 118 LYS A N 1
ATOM 948 C CA . LYS A 1 118 ? 16.124 6.107 -0.308 1.00 85.81 118 LYS A CA 1
ATOM 949 C C . LYS A 1 118 ? 16.371 6.982 -1.540 1.00 85.81 118 LYS A C 1
ATOM 951 O O . LYS A 1 118 ? 17.406 6.847 -2.188 1.00 85.81 118 LYS A O 1
ATOM 956 N N . LEU A 1 119 ? 15.438 7.874 -1.871 1.00 83.25 119 LEU A N 1
ATOM 957 C CA . LEU A 1 119 ? 15.555 8.802 -3.001 1.00 83.25 119 LEU A CA 1
ATOM 958 C C . LEU A 1 119 ? 16.385 10.061 -2.684 1.00 83.25 119 LEU A C 1
ATOM 960 O O . LEU A 1 119 ? 16.611 10.878 -3.580 1.00 83.25 119 LEU A O 1
ATOM 964 N N . GLY A 1 120 ? 16.847 10.231 -1.438 1.00 83.31 120 GLY A N 1
ATOM 965 C CA . GLY A 1 120 ? 17.604 11.408 -1.000 1.00 83.31 120 GLY A CA 1
ATOM 966 C C . GLY A 1 120 ? 16.769 12.692 -0.958 1.00 83.31 120 GLY A C 1
ATOM 967 O O . GLY A 1 120 ? 17.315 13.787 -1.107 1.00 83.31 120 GLY A O 1
ATOM 968 N N . LEU A 1 121 ? 15.451 12.561 -0.804 1.00 75.44 121 LEU A N 1
ATOM 969 C CA . LEU A 1 121 ? 14.513 13.676 -0.703 1.00 75.44 121 LEU A CA 1
ATOM 970 C C . LEU A 1 121 ? 14.405 14.148 0.757 1.00 75.44 121 LEU A C 1
ATOM 972 O O . LEU A 1 121 ? 14.717 13.407 1.691 1.00 75.44 121 LEU A O 1
ATOM 976 N N . LYS A 1 122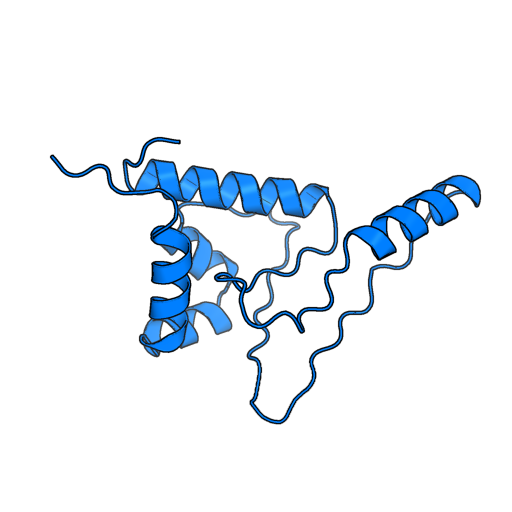 ? 13.992 15.402 0.965 1.00 72.94 122 LYS A N 1
ATOM 977 C CA . LYS A 1 122 ? 13.769 15.968 2.305 1.00 72.94 122 LYS A CA 1
ATOM 978 C C . LYS A 1 122 ? 12.282 15.907 2.643 1.00 72.94 122 LYS A C 1
ATOM 980 O O . LYS A 1 122 ? 11.466 16.199 1.777 1.00 72.94 122 LYS A O 1
ATOM 985 N N . LEU A 1 123 ? 11.952 15.545 3.881 1.00 59.88 123 LEU A N 1
ATOM 986 C CA . LEU A 1 123 ? 10.585 15.617 4.415 1.00 59.88 123 LEU A CA 1
ATOM 987 C C . LEU A 1 123 ? 10.150 17.060 4.642 1.00 59.88 123 LEU A C 1
ATOM 989 O O . LEU A 1 123 ? 10.991 17.840 5.146 1.00 59.88 123 LEU A O 1
#

Sequence (123 aa):
MTDRDNSDFAEQDYRRMINDPAYRQRLNADPKGTLGETTGYEFDAGVRVEVIEQEPDTICMMIPIKPEGSADEVEQALHKSTERTYDLLFSSGISGYFIPSDELKWTLRDMRHSWISKLGLKL

Nearest PDB structures (foldseek):
  1izl-assembly1_M  TM=1.562E-01  e=5.862E+00  Thermosynechococcus vestitus BP-1

Radius of gyration: 16.57 Å; Cα contacts (8 Å, |Δi|>4): 75; chains: 1; bounding box: 39×36×43 Å

Secondary structure (DSSP, 8-state):
-----TTHHHHHHHHHHHH-HHHHHHHHH-HHHHHHHHH-PPPPTT------PPPTT-----PPPPP-SSHHHHHHHHHHHHHH---TT-TT-S-----SSHHHHHHHHHHHHHHHHHTT---